Protein AF-A0A960WZU0-F1 (afdb_monomer_lite)

Foldseek 3Di:
DVVVVVVVVVVVVVVVVVVVVQCVPQHPDPVSVVVVVVVVVVVVCCVVVDDD

Sequence (52 aa):
MRLLSKILWMLAFLAATFVWMVLFEHGFTLGGFLQGVRTEWQTIVTLVTGGK

Secondary structure (DSSP, 8-state):
-HHHHHHHHHHHHHHHHHHHHHHHHS-S-HHHHHHHHHHHHHHHHHHHHT--

Structure (mmCIF, N/CA/C/O backbone):
data_AF-A0A960WZU0-F1
#
_entry.id   AF-A0A960WZU0-F1
#
loop_
_atom_site.group_PDB
_atom_site.id
_atom_site.type_symbol
_atom_site.label_atom_id
_atom_site.label_alt_id
_atom_site.label_comp_id
_atom_site.label_asym_id
_atom_site.label_entity_id
_atom_site.label_seq_id
_atom_site.pdbx_PDB_ins_code
_atom_site.Cartn_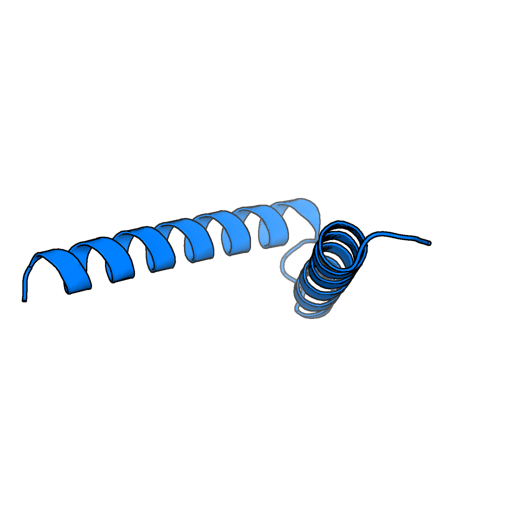x
_atom_site.Cartn_y
_atom_site.Cartn_z
_atom_site.occupancy
_atom_site.B_iso_or_equiv
_atom_site.auth_seq_id
_atom_site.auth_comp_id
_atom_site.auth_asym_id
_atom_site.auth_atom_id
_atom_site.pdbx_PDB_model_num
ATOM 1 N N . MET A 1 1 ? -15.994 -18.648 13.232 1.00 53.41 1 MET A N 1
ATOM 2 C CA . MET A 1 1 ? -15.391 -19.603 12.272 1.00 53.41 1 MET A CA 1
ATOM 3 C C . MET A 1 1 ? -15.737 -19.289 10.812 1.00 53.41 1 MET A C 1
ATOM 5 O O . MET A 1 1 ? -14.827 -19.002 10.056 1.00 53.41 1 MET A O 1
ATOM 9 N N . ARG A 1 2 ? -17.014 -19.250 10.388 1.00 63.22 2 ARG A N 1
ATOM 10 C CA . ARG A 1 2 ? -17.376 -19.003 8.968 1.00 63.22 2 ARG A CA 1
ATOM 11 C C . ARG A 1 2 ? -17.243 -17.549 8.485 1.00 63.22 2 ARG A C 1
ATOM 13 O O . ARG A 1 2 ? -16.924 -17.330 7.322 1.00 63.22 2 ARG A O 1
ATOM 20 N N . LEU A 1 3 ? -17.488 -16.567 9.358 1.00 72.31 3 LEU A N 1
ATOM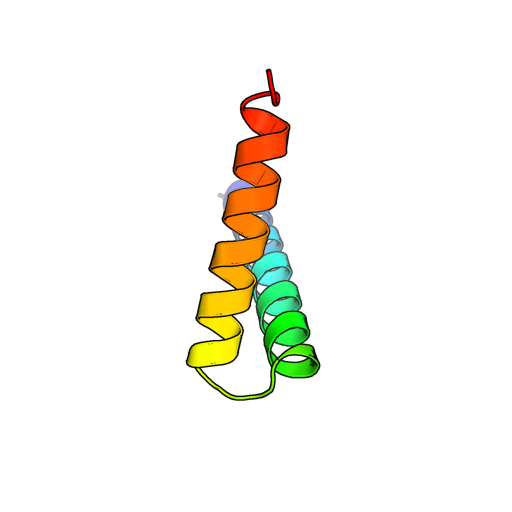 21 C CA . LEU A 1 3 ? -17.464 -15.145 8.981 1.00 72.31 3 LEU A CA 1
ATOM 22 C C . LEU A 1 3 ? -16.039 -14.644 8.706 1.00 72.31 3 LEU A C 1
ATOM 24 O O . LEU A 1 3 ? -15.791 -13.990 7.702 1.00 72.31 3 LEU A O 1
ATOM 28 N N . LEU A 1 4 ? -15.098 -15.028 9.572 1.00 74.56 4 LEU A N 1
ATOM 29 C CA . LEU A 1 4 ? -13.688 -14.650 9.466 1.00 74.56 4 LEU A CA 1
ATOM 30 C C . LEU A 1 4 ? -13.042 -15.265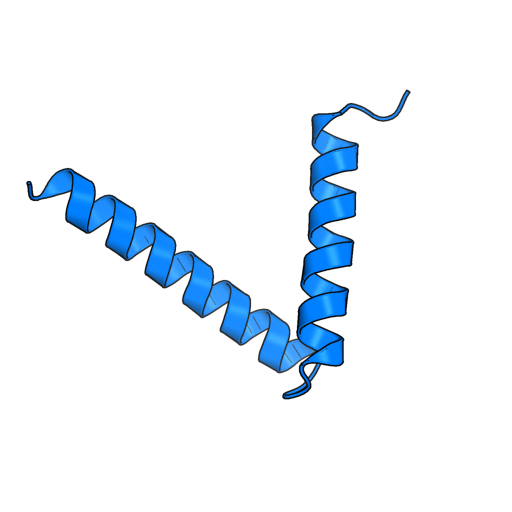 8.215 1.00 74.56 4 LEU A C 1
ATOM 32 O O . LEU A 1 4 ? -12.376 -14.555 7.472 1.00 74.56 4 LEU A O 1
ATOM 36 N N . SER A 1 5 ? -13.343 -16.537 7.908 1.00 79.44 5 SER A N 1
ATOM 37 C CA . SER A 1 5 ? -12.952 -17.147 6.629 1.00 79.44 5 SER A CA 1
ATOM 38 C C . SER A 1 5 ? -13.547 -16.425 5.426 1.00 79.44 5 SER A C 1
ATOM 40 O O . SER A 1 5 ? -12.834 -16.253 4.451 1.00 79.44 5 SER A O 1
ATOM 42 N N . LYS A 1 6 ? -14.811 -15.978 5.473 1.00 78.06 6 LYS A N 1
ATOM 43 C CA . LYS A 1 6 ? -15.419 -15.214 4.368 1.00 78.06 6 LYS A CA 1
ATOM 44 C C . LYS A 1 6 ? -14.740 -13.863 4.151 1.00 78.06 6 LYS A C 1
ATOM 46 O O . LYS A 1 6 ? -14.510 -13.490 3.009 1.00 78.06 6 LYS A O 1
ATOM 51 N N . ILE A 1 7 ? -14.410 -13.148 5.225 1.00 83.88 7 ILE A N 1
ATOM 52 C CA . ILE A 1 7 ? -13.725 -11.849 5.150 1.00 83.88 7 ILE A CA 1
ATOM 53 C C . ILE A 1 7 ? -12.301 -12.022 4.615 1.00 83.88 7 ILE A C 1
ATOM 55 O O . ILE A 1 7 ? -11.901 -11.290 3.716 1.00 83.88 7 ILE A O 1
ATOM 59 N N . LEU A 1 8 ? -11.569 -13.033 5.091 1.00 84.69 8 LEU A N 1
ATOM 60 C CA . LEU A 1 8 ? -10.258 -13.398 4.545 1.00 84.69 8 LEU A CA 1
ATOM 61 C C . LEU A 1 8 ? -10.340 -13.776 3.063 1.00 84.69 8 LEU A C 1
ATOM 63 O O . LEU A 1 8 ? -9.484 -13.367 2.288 1.00 84.69 8 LEU A O 1
ATOM 67 N N . TRP A 1 9 ? -11.382 -14.504 2.656 1.00 88.25 9 TRP A N 1
ATOM 68 C CA . TRP A 1 9 ? -11.602 -14.856 1.252 1.00 88.25 9 TRP A CA 1
ATOM 69 C C . TRP A 1 9 ? -11.894 -13.631 0.385 1.00 88.25 9 TRP A C 1
ATOM 71 O O . TRP A 1 9 ? -11.361 -13.520 -0.712 1.00 88.25 9 TRP A O 1
ATOM 81 N N . MET A 1 10 ? -12.701 -12.690 0.882 1.00 86.56 10 MET A N 1
ATOM 82 C CA . MET A 1 10 ? -12.974 -11.432 0.183 1.00 86.56 10 MET A CA 1
ATOM 83 C C . MET A 1 10 ? -11.721 -10.561 0.068 1.00 86.56 10 MET A C 1
ATOM 85 O O . MET A 1 10 ? -11.472 -10.013 -0.998 1.00 86.56 10 MET A O 1
ATOM 89 N N . LEU A 1 11 ? -10.901 -10.479 1.120 1.00 85.69 11 LEU A N 1
ATOM 90 C CA . LEU A 1 11 ? -9.621 -9.762 1.090 1.00 85.69 11 LEU A CA 1
ATOM 91 C C . LEU A 1 11 ? -8.622 -10.409 0.126 1.00 85.69 11 LEU A C 1
ATOM 93 O O . LEU A 1 11 ? -7.976 -9.705 -0.643 1.00 85.69 11 LEU A O 1
ATOM 97 N N . ALA A 1 12 ? -8.521 -11.740 0.134 1.00 86.62 12 ALA A N 1
ATOM 98 C CA . ALA A 1 12 ? -7.674 -12.479 -0.796 1.00 86.62 12 ALA A CA 1
ATOM 99 C C . ALA A 1 12 ? -8.135 -12.292 -2.247 1.00 86.62 12 ALA A C 1
ATOM 101 O O . ALA A 1 12 ? -7.305 -12.109 -3.133 1.00 86.62 12 ALA A O 1
ATOM 102 N N . PHE A 1 13 ? -9.450 -12.279 -2.482 1.00 89.62 13 PHE A N 1
ATOM 103 C CA . PHE A 1 13 ? -10.022 -11.989 -3.791 1.00 89.62 13 PHE A CA 1
ATOM 104 C C . PHE A 1 13 ? -9.682 -10.565 -4.244 1.00 89.62 13 PHE A C 1
ATOM 106 O O . PHE A 1 13 ? -9.175 -10.400 -5.349 1.00 89.62 13 PHE A O 1
ATOM 113 N N . LEU A 1 14 ? -9.865 -9.565 -3.371 1.00 86.06 14 LEU A N 1
ATOM 114 C CA . LEU A 1 14 ? -9.519 -8.170 -3.655 1.00 86.06 14 LEU A CA 1
ATOM 115 C C . LEU A 1 14 ? -8.034 -8.021 -4.009 1.00 86.06 14 LEU A C 1
ATOM 117 O O . LEU A 1 14 ? -7.694 -7.405 -5.019 1.00 86.06 14 LEU A O 1
ATOM 121 N N . ALA A 1 15 ? -7.161 -8.631 -3.203 1.00 81.94 15 ALA A N 1
ATOM 122 C CA . ALA A 1 15 ? -5.721 -8.620 -3.417 1.00 81.94 15 ALA A CA 1
ATOM 123 C C . ALA A 1 15 ? -5.344 -9.306 -4.736 1.00 81.94 15 ALA A C 1
ATOM 125 O O . ALA A 1 15 ? -4.524 -8.776 -5.475 1.00 81.94 15 ALA A O 1
ATOM 126 N N . ALA A 1 16 ? -5.971 -10.434 -5.076 1.00 85.38 16 ALA A N 1
ATOM 127 C CA . ALA A 1 16 ? -5.739 -11.117 -6.345 1.00 85.38 16 ALA A CA 1
ATOM 128 C C . ALA A 1 16 ? -6.168 -10.265 -7.552 1.00 85.38 16 ALA A C 1
ATOM 130 O O . ALA A 1 16 ? -5.410 -10.160 -8.513 1.00 85.38 16 ALA A O 1
ATOM 131 N N . THR A 1 17 ? -7.334 -9.608 -7.499 1.00 83.31 17 THR A N 1
ATOM 132 C CA . THR A 1 17 ? -7.774 -8.679 -8.557 1.00 83.31 17 THR A CA 1
ATOM 133 C C . THR A 1 17 ? -6.865 -7.462 -8.682 1.00 83.31 17 THR A C 1
ATOM 135 O O . THR A 1 17 ? -6.568 -7.037 -9.794 1.00 83.31 17 THR A O 1
ATOM 138 N N . PHE A 1 18 ? -6.376 -6.937 -7.559 1.00 73.75 18 PHE A N 1
ATOM 139 C CA . PHE A 1 18 ? -5.441 -5.818 -7.543 1.00 73.75 18 PHE A CA 1
ATOM 140 C C . PHE A 1 18 ? -4.088 -6.212 -8.147 1.00 73.75 18 PHE A C 1
ATOM 142 O O . PHE A 1 18 ? -3.577 -5.545 -9.040 1.00 73.75 18 PHE A O 1
ATOM 149 N N . VAL A 1 19 ? -3.551 -7.362 -7.734 1.00 77.06 19 VAL A N 1
ATOM 150 C CA . VAL A 1 19 ? -2.327 -7.944 -8.295 1.00 77.06 19 VAL A CA 1
ATOM 151 C C . VAL A 1 19 ? -2.477 -8.172 -9.797 1.00 77.06 19 VAL A C 1
ATOM 153 O O . VAL A 1 19 ? -1.573 -7.818 -10.544 1.00 77.06 19 VAL A O 1
ATOM 156 N N . TRP A 1 20 ? -3.621 -8.694 -10.248 1.00 79.44 20 TRP A N 1
ATOM 157 C CA . TRP A 1 20 ? -3.912 -8.899 -11.666 1.00 79.44 20 TRP A CA 1
ATOM 158 C C . TRP A 1 20 ? -3.956 -7.584 -12.456 1.00 79.44 20 TRP A C 1
ATOM 160 O O . TRP A 1 20 ? -3.346 -7.499 -13.517 1.00 79.44 20 TRP A O 1
ATOM 170 N N . MET A 1 21 ? -4.616 -6.546 -11.936 1.00 78.81 21 MET A N 1
ATOM 171 C CA . MET A 1 21 ? -4.669 -5.223 -12.569 1.00 78.81 21 MET A CA 1
ATOM 172 C C . MET A 1 21 ? -3.273 -4.602 -12.702 1.00 78.81 21 MET A C 1
ATOM 174 O O . MET A 1 21 ? -2.882 -4.201 -13.797 1.00 78.81 21 MET A O 1
ATOM 178 N N . VAL A 1 22 ? -2.488 -4.606 -11.621 1.00 67.38 22 VAL A N 1
ATOM 179 C CA . VAL A 1 22 ? -1.127 -4.046 -11.611 1.00 67.38 22 VAL A CA 1
ATOM 180 C C . VAL A 1 22 ? -0.203 -4.817 -12.560 1.00 67.38 22 VAL A C 1
ATOM 182 O O . VAL A 1 22 ? 0.590 -4.213 -13.282 1.00 67.38 22 VAL A O 1
ATOM 185 N N . LEU A 1 23 ? -0.334 -6.146 -12.618 1.00 70.38 23 LEU A N 1
ATOM 186 C CA . LEU A 1 23 ? 0.392 -6.995 -13.569 1.00 70.38 23 LEU A CA 1
ATOM 187 C C . LEU A 1 23 ? 0.055 -6.683 -15.032 1.00 70.38 23 LEU A C 1
ATOM 189 O O . LEU A 1 23 ? 0.936 -6.772 -15.887 1.00 70.38 23 LEU A O 1
ATOM 193 N N . PHE A 1 24 ? -1.197 -6.327 -15.324 1.00 72.12 24 PHE A N 1
ATOM 194 C CA . PHE A 1 24 ? -1.639 -5.982 -16.676 1.00 72.12 24 PHE A CA 1
ATOM 195 C C . PHE A 1 24 ? -1.233 -4.566 -17.095 1.00 72.12 24 PHE A C 1
ATOM 197 O O . PHE A 1 24 ? -0.803 -4.384 -18.230 1.00 72.12 24 PHE A O 1
ATOM 204 N N . GLU A 1 25 ? -1.326 -3.574 -16.207 1.00 62.62 25 GLU A N 1
ATOM 205 C CA . GLU A 1 25 ? -0.970 -2.187 -16.539 1.00 62.62 25 GLU A CA 1
ATOM 206 C C . GLU A 1 25 ? 0.540 -1.928 -16.545 1.00 62.62 25 GLU A C 1
ATOM 208 O O . GLU A 1 25 ? 1.020 -1.151 -17.365 1.00 62.62 25 GLU A O 1
ATOM 213 N N . HIS A 1 26 ? 1.300 -2.547 -15.636 1.00 59.66 26 HIS A N 1
ATOM 214 C CA . HIS A 1 26 ? 2.737 -2.276 -15.473 1.00 59.66 26 HIS A CA 1
ATOM 215 C C . HIS A 1 26 ? 3.629 -3.413 -16.022 1.00 59.66 26 HIS A C 1
ATOM 217 O O 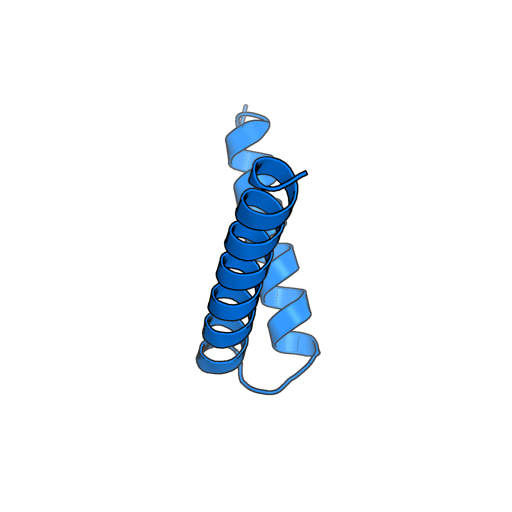. HIS A 1 26 ? 4.861 -3.346 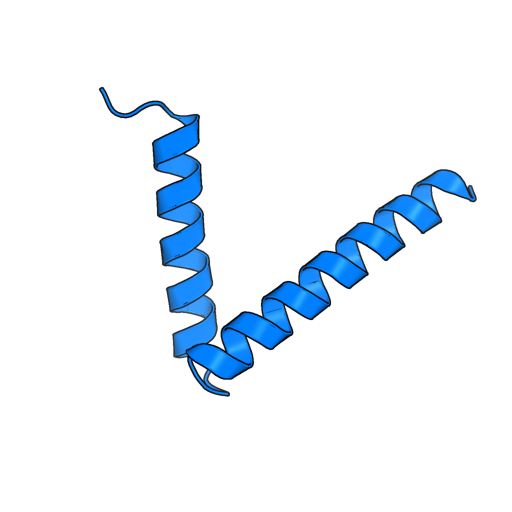-15.946 1.00 59.66 26 HIS A O 1
ATOM 223 N N . GLY A 1 27 ? 3.016 -4.450 -16.607 1.00 57.09 27 GLY A N 1
ATOM 224 C CA . GLY A 1 27 ? 3.678 -5.641 -17.139 1.00 57.09 27 GLY A CA 1
ATOM 225 C C . GLY A 1 27 ? 4.151 -6.613 -16.050 1.00 57.09 27 GLY A C 1
ATOM 226 O O . GLY A 1 27 ? 4.259 -6.257 -14.879 1.00 57.09 27 GLY A O 1
ATOM 227 N N . PHE A 1 28 ? 4.481 -7.851 -16.448 1.00 60.47 28 PHE A N 1
ATOM 228 C CA . PHE A 1 28 ? 5.014 -8.944 -15.605 1.00 60.47 28 PHE A CA 1
ATOM 229 C C . PHE A 1 28 ? 6.422 -8.656 -15.041 1.00 60.47 28 PHE A C 1
ATOM 231 O O . PHE A 1 28 ? 7.342 -9.464 -15.136 1.00 60.47 28 PHE A O 1
ATOM 238 N N . THR A 1 29 ? 6.626 -7.477 -14.459 1.00 60.44 29 THR A N 1
ATOM 239 C CA . THR A 1 29 ? 7.894 -7.044 -13.885 1.00 60.44 29 THR A CA 1
ATOM 240 C C . THR A 1 29 ? 7.707 -6.710 -12.408 1.00 60.44 29 THR A C 1
ATOM 242 O O . THR A 1 29 ? 6.842 -5.928 -12.017 1.00 60.44 29 THR A O 1
ATOM 245 N N . LEU A 1 30 ? 8.559 -7.296 -11.562 1.00 58.19 30 LEU A N 1
ATOM 246 C CA . LEU A 1 30 ? 8.618 -7.003 -10.124 1.00 58.19 30 LEU A CA 1
ATOM 247 C C . LEU A 1 30 ? 8.820 -5.502 -9.846 1.00 58.19 30 LEU A C 1
ATOM 249 O O . LEU A 1 30 ? 8.347 -4.996 -8.831 1.00 58.19 30 LEU A O 1
ATOM 253 N N . GLY A 1 31 ? 9.481 -4.791 -10.769 1.00 60.78 31 GLY A N 1
ATOM 254 C CA . GLY A 1 31 ? 9.665 -3.341 -10.718 1.00 60.78 31 GLY A CA 1
ATOM 255 C C . GLY A 1 31 ? 8.354 -2.568 -10.870 1.00 60.78 31 GLY A C 1
ATOM 256 O O . GLY A 1 31 ? 8.070 -1.718 -10.032 1.00 60.78 31 GLY A O 1
ATOM 257 N N . GLY A 1 32 ? 7.529 -2.908 -11.866 1.00 61.78 32 GLY A N 1
ATOM 258 C CA . GLY A 1 32 ? 6.226 -2.277 -12.091 1.00 61.78 32 GLY A CA 1
ATOM 259 C C . GLY A 1 32 ? 5.254 -2.486 -10.930 1.00 61.78 32 GLY A C 1
ATOM 260 O O . GLY A 1 32 ? 4.601 -1.543 -10.492 1.00 61.78 32 GLY A O 1
ATOM 261 N N . PHE A 1 33 ? 5.243 -3.688 -10.346 1.00 62.00 33 PHE A N 1
ATOM 262 C CA . PHE A 1 33 ? 4.416 -3.989 -9.176 1.00 62.00 33 PHE A CA 1
ATOM 263 C C . PHE A 1 33 ? 4.843 -3.204 -7.928 1.00 62.00 33 PHE A C 1
ATOM 265 O O . PHE A 1 33 ? 4.016 -2.566 -7.281 1.00 62.00 33 PHE A O 1
ATOM 272 N N . LEU A 1 34 ? 6.143 -3.189 -7.608 1.00 67.06 34 LEU A N 1
ATOM 273 C CA . LEU A 1 34 ? 6.665 -2.412 -6.479 1.00 67.06 34 LEU A CA 1
ATOM 274 C C . LEU A 1 34 ? 6.461 -0.903 -6.673 1.00 67.06 34 LEU A C 1
ATOM 276 O O . LEU A 1 34 ? 6.208 -0.188 -5.703 1.00 67.06 34 LEU A O 1
ATOM 280 N N . GLN A 1 35 ? 6.557 -0.417 -7.911 1.00 69.44 35 GLN A N 1
ATOM 281 C CA . GLN A 1 35 ? 6.379 0.994 -8.237 1.00 69.44 35 GLN A CA 1
ATOM 282 C C . GLN A 1 35 ? 4.904 1.420 -8.177 1.00 69.44 35 GLN A C 1
ATOM 284 O O . GLN A 1 35 ? 4.614 2.467 -7.595 1.00 69.44 35 GLN A O 1
ATOM 289 N N . GLY A 1 36 ? 3.978 0.588 -8.668 1.00 67.56 36 GLY A N 1
ATOM 290 C CA . GLY A 1 36 ? 2.532 0.804 -8.553 1.00 67.56 36 GLY A CA 1
ATOM 291 C C . GLY A 1 36 ? 2.067 0.791 -7.096 1.00 67.56 36 GLY A C 1
ATOM 292 O O . GLY A 1 36 ? 1.479 1.761 -6.626 1.00 67.56 36 GLY A O 1
ATOM 293 N N . VAL A 1 37 ? 2.459 -0.234 -6.329 1.00 74.12 37 VAL A N 1
ATOM 294 C CA . VAL A 1 37 ? 2.131 -0.343 -4.895 1.00 74.12 37 VAL A CA 1
ATOM 295 C C . VAL A 1 37 ? 2.668 0.849 -4.102 1.00 74.12 37 VAL A C 1
ATOM 297 O O . VAL A 1 37 ? 1.968 1.384 -3.247 1.00 74.12 37 VAL A O 1
ATOM 300 N N . ARG A 1 38 ? 3.898 1.303 -4.375 1.00 76.56 38 ARG A N 1
ATOM 301 C CA . ARG A 1 38 ? 4.486 2.450 -3.666 1.00 76.56 38 ARG A CA 1
ATOM 302 C C . ARG A 1 38 ? 3.784 3.764 -4.004 1.00 76.56 38 ARG A C 1
ATOM 304 O O . ARG A 1 38 ? 3.592 4.579 -3.105 1.00 76.56 38 ARG A O 1
ATOM 311 N N . THR A 1 39 ? 3.412 3.953 -5.267 1.00 73.69 39 THR A N 1
ATOM 312 C CA . THR A 1 39 ? 2.697 5.149 -5.732 1.00 73.69 39 THR A CA 1
ATOM 313 C C . THR A 1 39 ? 1.306 5.210 -5.115 1.00 73.69 39 THR A C 1
ATOM 315 O O . THR A 1 39 ? 0.967 6.201 -4.475 1.00 73.69 39 THR A O 1
ATOM 318 N N . GLU A 1 40 ? 0.539 4.123 -5.198 1.00 72.38 40 GLU A N 1
ATOM 319 C CA . GLU A 1 40 ? -0.799 4.076 -4.612 1.00 72.38 40 GLU A CA 1
ATOM 320 C C . GLU A 1 40 ? -0.774 4.192 -3.089 1.00 72.38 40 GLU A C 1
ATOM 322 O O . GLU A 1 40 ? -1.596 4.899 -2.506 1.00 72.38 40 GLU A O 1
ATOM 327 N N . TRP A 1 41 ? 0.213 3.578 -2.431 1.00 78.81 41 TRP A N 1
ATOM 328 C CA . TRP A 1 41 ? 0.392 3.726 -0.991 1.00 78.81 41 TRP A CA 1
ATOM 329 C C . TRP A 1 41 ? 0.679 5.175 -0.594 1.00 78.81 41 TRP A C 1
ATOM 331 O O . TRP A 1 41 ? 0.092 5.671 0.364 1.00 78.81 41 TRP A O 1
ATOM 341 N N . GLN A 1 42 ? 1.538 5.885 -1.334 1.00 78.56 42 GLN A N 1
ATOM 342 C CA . GLN A 1 42 ? 1.780 7.308 -1.093 1.00 78.56 42 GLN A CA 1
ATOM 343 C C . GLN A 1 42 ? 0.514 8.141 -1.303 1.00 78.56 42 GLN A C 1
ATOM 345 O O . GLN A 1 42 ? 0.203 8.969 -0.454 1.00 78.56 42 GLN A O 1
ATOM 350 N N . THR A 1 43 ? -0.253 7.886 -2.364 1.00 79.44 43 THR A N 1
ATOM 351 C CA . THR A 1 43 ? -1.517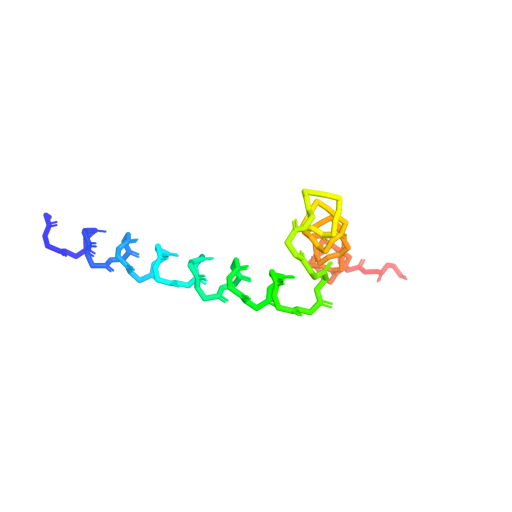 8.587 -2.629 1.00 79.44 43 THR A CA 1
ATOM 352 C C . THR A 1 43 ? -2.543 8.362 -1.517 1.00 79.44 43 THR A C 1
ATOM 354 O O . THR A 1 43 ? -3.137 9.325 -1.032 1.00 79.44 43 THR A O 1
ATOM 357 N N . ILE A 1 44 ? -2.720 7.119 -1.057 1.00 79.31 44 ILE A N 1
ATOM 358 C CA . ILE A 1 44 ? -3.624 6.787 0.054 1.00 79.31 44 ILE A CA 1
ATOM 359 C C . ILE A 1 44 ? -3.144 7.448 1.347 1.00 79.31 44 ILE A C 1
ATOM 361 O O . ILE A 1 44 ? -3.945 8.053 2.056 1.00 79.31 44 ILE A O 1
ATOM 365 N N . VAL A 1 45 ? -1.843 7.387 1.647 1.00 82.94 45 VAL A N 1
ATOM 366 C CA . VAL A 1 45 ? -1.273 8.035 2.833 1.00 82.94 45 VAL A CA 1
ATOM 367 C C . VAL A 1 45 ? -1.493 9.542 2.779 1.00 82.94 45 VAL A C 1
ATOM 369 O O . VAL A 1 45 ? -1.932 10.095 3.778 1.00 82.94 45 VAL A O 1
ATOM 372 N N . THR A 1 46 ? -1.272 10.211 1.647 1.00 81.25 46 THR A N 1
ATOM 373 C CA . THR A 1 46 ? -1.514 11.656 1.486 1.00 81.25 46 THR A CA 1
ATOM 374 C C . THR A 1 46 ? -2.993 12.024 1.631 1.00 81.25 46 THR A C 1
ATOM 376 O O . THR A 1 46 ? -3.310 13.038 2.250 1.00 81.25 46 THR A O 1
ATOM 379 N N . LEU A 1 47 ? -3.908 11.196 1.121 1.00 78.31 47 LEU A N 1
ATOM 380 C CA . LEU A 1 47 ? -5.351 11.394 1.289 1.00 78.31 47 LEU A CA 1
ATOM 381 C C . LEU A 1 47 ? -5.799 11.198 2.745 1.00 78.31 47 LEU A C 1
ATOM 383 O O . LEU A 1 47 ? -6.628 11.957 3.236 1.00 78.31 47 LEU A O 1
ATOM 387 N N . VAL A 1 48 ? -5.237 10.210 3.447 1.00 79.06 48 VAL A N 1
ATOM 388 C CA . VAL A 1 48 ? -5.586 9.886 4.842 1.00 79.06 48 VAL A CA 1
ATOM 389 C C . VAL A 1 48 ? -4.923 10.832 5.842 1.00 79.06 48 VAL A C 1
ATOM 391 O O . VAL A 1 48 ? -5.531 11.180 6.850 1.00 79.06 48 VAL A O 1
ATOM 394 N N . THR A 1 49 ? -3.688 11.262 5.583 1.00 79.69 49 THR A N 1
ATOM 395 C CA . THR A 1 49 ? -2.992 12.222 6.456 1.00 79.69 49 THR A CA 1
ATOM 396 C C . THR A 1 49 ? -3.481 13.650 6.275 1.00 79.69 49 THR A C 1
ATOM 398 O O . THR A 1 49 ? -3.158 14.475 7.122 1.00 79.69 49 THR A O 1
ATOM 401 N N . GLY A 1 50 ? -4.295 13.921 5.246 1.00 62.09 50 GLY A N 1
ATOM 402 C CA . GLY A 1 50 ? -4.789 15.254 4.943 1.00 62.09 50 GLY A CA 1
ATOM 403 C C . GLY A 1 50 ? -3.619 16.155 4.578 1.00 62.09 50 GLY A C 1
ATOM 404 O O . GLY A 1 50 ? -2.931 16.682 5.452 1.00 62.09 50 GLY A O 1
ATOM 405 N N . GLY A 1 51 ? -3.378 16.323 3.275 1.00 58.78 51 GLY A N 1
ATOM 406 C CA . GLY A 1 51 ? -2.502 17.388 2.795 1.00 58.78 51 GLY A CA 1
ATOM 407 C C . GLY A 1 51 ? -2.822 18.683 3.544 1.00 58.78 51 GLY A C 1
ATOM 408 O O . GLY A 1 51 ? -3.983 19.087 3.596 1.00 58.78 51 GLY A O 1
ATOM 409 N N . LYS A 1 52 ? -1.806 19.248 4.202 1.00 47.22 52 LYS A N 1
ATOM 410 C CA . LYS A 1 52 ? -1.894 20.586 4.789 1.00 47.22 52 LYS A CA 1
ATOM 411 C C . LYS A 1 52 ? -2.318 21.603 3.738 1.00 47.22 52 LYS A C 1
ATOM 413 O O . LYS A 1 52 ? -1.831 21.472 2.592 1.00 47.22 52 LYS A O 1
#

pLDDT: mean 73.29, std 10.24, range [47.22, 89.62]

Radius of gyration: 14.31 Å; chains: 1; bounding box: 27×40×29 Å